Protein AF-A0A0D8L3J9-F1 (afdb_monomer_lite)

Sequence (72 aa):
MLGRKVTTHEGFDHITGSLSQLLSSSAWSMNELVEFMINNEYMDDFTDELIKAGHGSSFFARIAEKMRKEAA

Foldseek 3Di:
DPPLPAPDLPPPPDDDDAPVCCVVNHPDDPVRVLVSCLVVVVCVVHLVVCVVVVNNVVSVVVNVVVVVVVVD

Secondary structure (DSSP, 8-state):
--------TT--SS--S-HHHHHHHS---HHHHHHHHHHTTTHHHHHHHHHHTT-HHHHHHHHHHHHHHHT-

Structure (mmCIF, N/CA/C/O backbone):
data_AF-A0A0D8L3J9-F1
#
_entry.id   AF-A0A0D8L3J9-F1
#
loop_
_atom_site.group_PDB
_atom_site.id
_atom_site.type_symbol
_atom_site.label_atom_id
_atom_site.label_alt_id
_atom_site.label_comp_id
_atom_site.label_asym_id
_atom_site.label_entity_id
_atom_site.label_seq_id
_atom_site.pdbx_PDB_ins_code
_atom_site.Cartn_x
_atom_site.Cartn_y
_atom_site.Cartn_z
_atom_site.occupancy
_atom_site.B_iso_or_equiv
_atom_site.auth_seq_id
_atom_site.auth_comp_id
_atom_site.auth_asym_id
_atom_site.auth_atom_id
_atom_site.pdbx_PDB_model_num
ATOM 1 N N . MET A 1 1 ? -1.033 -16.005 -31.106 1.00 34.38 1 MET A N 1
ATOM 2 C CA . MET A 1 1 ? -1.683 -14.983 -30.259 1.00 34.38 1 MET A CA 1
ATOM 3 C C . MET A 1 1 ? -1.195 -15.207 -28.834 1.00 34.38 1 MET A C 1
ATOM 5 O O . MET A 1 1 ? -1.539 -16.226 -28.254 1.00 34.38 1 MET A O 1
ATOM 9 N N . LEU A 1 2 ? -0.304 -14.356 -28.317 1.00 38.59 2 LEU A N 1
ATOM 10 C CA . LEU A 1 2 ? 0.173 -14.445 -26.930 1.00 38.59 2 LEU A CA 1
ATOM 11 C C . LEU A 1 2 ? -0.912 -13.851 -26.028 1.00 38.59 2 LEU A C 1
ATOM 13 O O . LEU A 1 2 ? -0.967 -12.643 -25.814 1.00 38.59 2 LEU A O 1
ATOM 17 N N . GLY A 1 3 ? -1.840 -14.709 -25.601 1.00 37.41 3 GLY A N 1
ATOM 18 C CA . GLY A 1 3 ? -2.901 -14.353 -24.669 1.00 37.41 3 GLY A CA 1
ATOM 19 C C . GLY A 1 3 ? -2.287 -13.908 -23.349 1.00 37.41 3 GLY A C 1
ATOM 20 O O . GLY A 1 3 ? -1.674 -14.707 -22.644 1.00 37.41 3 GLY A O 1
ATOM 21 N N . ARG A 1 4 ? -2.426 -12.618 -23.043 1.00 35.59 4 ARG A N 1
ATOM 22 C CA . ARG A 1 4 ? -2.090 -12.037 -21.745 1.00 35.59 4 ARG A CA 1
ATOM 23 C C . ARG A 1 4 ? -2.920 -12.782 -20.701 1.00 35.59 4 ARG A C 1
ATOM 25 O O . ARG A 1 4 ? -4.145 -12.693 -20.718 1.00 35.59 4 ARG A O 1
ATOM 32 N N . LYS A 1 5 ? -2.265 -13.586 -19.864 1.00 40.12 5 LYS A N 1
ATOM 33 C CA . LYS A 1 5 ? -2.919 -14.337 -18.793 1.00 40.12 5 LYS A CA 1
ATOM 34 C C . LYS A 1 5 ? -3.402 -13.300 -17.777 1.00 40.12 5 LYS A C 1
ATOM 36 O O . LYS A 1 5 ? -2.601 -12.751 -17.034 1.00 40.12 5 LYS A O 1
ATOM 41 N N . VAL A 1 6 ? -4.681 -12.937 -17.843 1.00 43.38 6 VAL A N 1
ATOM 42 C CA . VAL A 1 6 ? -5.309 -12.054 -16.859 1.00 43.38 6 VAL A CA 1
ATOM 43 C C . VAL A 1 6 ? -5.509 -12.899 -15.611 1.00 43.38 6 VAL A C 1
ATOM 45 O O . VAL A 1 6 ? -6.389 -13.755 -15.577 1.00 43.38 6 VAL A O 1
ATOM 48 N N . THR A 1 7 ? -4.634 -12.730 -14.627 1.00 49.53 7 THR A N 1
ATOM 49 C CA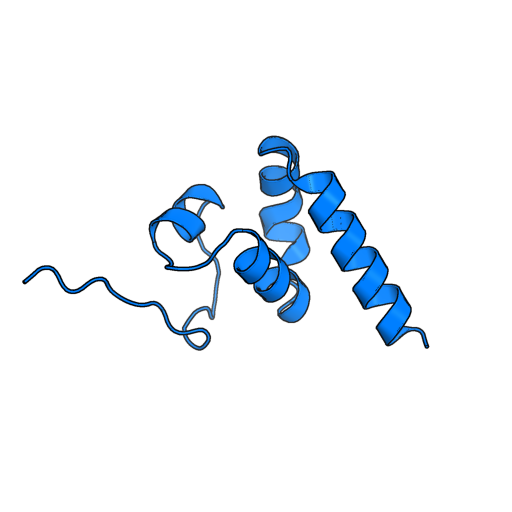 . THR A 1 7 ? -4.784 -13.343 -13.308 1.00 49.53 7 THR A CA 1
ATOM 50 C C . THR A 1 7 ? -5.983 -12.678 -12.638 1.00 49.53 7 THR A C 1
ATOM 52 O O . THR A 1 7 ? -5.928 -11.508 -12.263 1.00 49.53 7 THR A O 1
ATOM 55 N N . THR A 1 8 ? -7.111 -13.383 -12.590 1.00 50.22 8 THR A N 1
ATOM 56 C CA . THR A 1 8 ? -8.316 -12.948 -11.880 1.00 50.22 8 THR A CA 1
ATOM 57 C C . THR A 1 8 ? -8.058 -12.936 -10.372 1.00 50.22 8 THR A C 1
ATOM 59 O O . THR A 1 8 ? -7.207 -13.672 -9.873 1.00 50.22 8 THR A O 1
ATOM 62 N N . HIS A 1 9 ? -8.799 -12.094 -9.642 1.00 50.06 9 HIS A N 1
ATOM 63 C CA . HIS A 1 9 ? -8.668 -11.884 -8.190 1.00 50.06 9 HIS A CA 1
ATOM 64 C C . HIS A 1 9 ? -8.793 -13.171 -7.349 1.00 50.0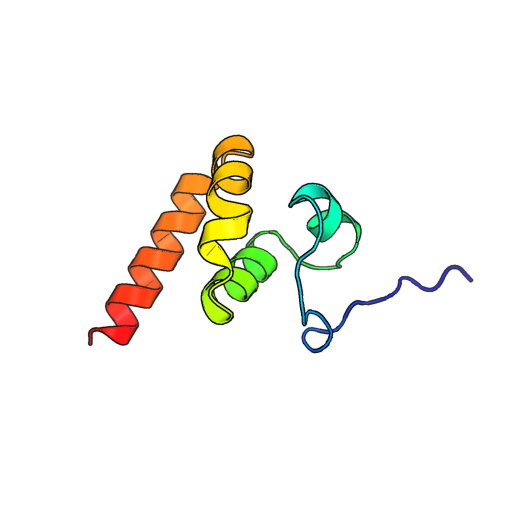6 9 HIS A C 1
ATOM 66 O O . HIS A 1 9 ? -8.393 -13.185 -6.194 1.00 50.06 9 HIS A O 1
ATOM 72 N N . GLU A 1 10 ? -9.315 -14.250 -7.933 1.00 47.00 10 GLU A N 1
ATOM 73 C CA . GLU A 1 10 ? -9.615 -15.527 -7.277 1.00 47.00 10 GLU A CA 1
ATOM 74 C C . GLU A 1 10 ? -8.436 -16.522 -7.257 1.00 47.00 10 GLU A C 1
ATOM 76 O O . GLU A 1 10 ? -8.581 -17.620 -6.737 1.00 47.00 10 GLU A O 1
ATOM 81 N N . GLY A 1 11 ? -7.280 -16.190 -7.850 1.00 43.06 11 GLY A N 1
ATOM 82 C CA . GLY A 1 11 ? -6.199 -17.160 -8.092 1.00 43.06 11 GLY A CA 1
ATOM 83 C C . GLY A 1 11 ? -4.981 -17.105 -7.163 1.00 43.06 11 GLY A C 1
ATOM 84 O O . GLY A 1 11 ? -4.023 -17.839 -7.403 1.00 43.06 11 GLY A O 1
ATOM 85 N N . PHE A 1 12 ? -4.961 -16.228 -6.160 1.00 49.47 12 PHE A N 1
ATOM 86 C CA . PHE A 1 12 ? -3.809 -16.067 -5.267 1.00 49.47 12 PHE A CA 1
ATOM 87 C C . PHE A 1 12 ? -4.055 -16.767 -3.923 1.00 49.47 12 PHE A C 1
ATOM 89 O O . PHE A 1 12 ? -4.349 -16.111 -2.936 1.00 49.47 12 PHE A O 1
ATOM 96 N N . ASP A 1 13 ? -3.895 -18.095 -3.881 1.00 47.88 13 ASP A N 1
ATOM 97 C CA . ASP A 1 13 ? -3.825 -18.846 -2.609 1.00 47.88 13 ASP A CA 1
ATOM 98 C C . ASP A 1 13 ? -2.488 -18.606 -1.874 1.00 47.88 13 ASP A C 1
ATOM 100 O O . ASP A 1 13 ? -2.390 -18.772 -0.660 1.00 47.88 13 ASP A O 1
ATOM 104 N N . HIS A 1 14 ? -1.446 -18.186 -2.603 1.00 49.25 14 HIS A N 1
ATOM 105 C CA . HIS A 1 14 ? -0.167 -17.745 -2.048 1.00 49.25 14 HIS A CA 1
ATOM 106 C C . HIS A 1 14 ? 0.519 -16.740 -2.976 1.00 49.25 14 HIS A C 1
ATOM 108 O O . HIS A 1 14 ? 0.683 -16.988 -4.174 1.00 49.25 14 HIS A O 1
ATOM 114 N N . ILE A 1 15 ? 0.974 -15.619 -2.417 1.00 54.72 15 ILE A N 1
ATOM 115 C CA . ILE A 1 15 ? 1.817 -14.674 -3.140 1.00 54.72 15 ILE A CA 1
ATOM 116 C C . ILE A 1 15 ? 3.279 -15.125 -3.013 1.00 54.72 15 ILE A C 1
ATOM 118 O O . ILE A 1 15 ? 3.958 -14.827 -2.038 1.00 54.72 15 ILE A O 1
ATOM 122 N N . THR A 1 16 ? 3.782 -15.860 -4.004 1.00 55.06 16 THR A N 1
ATOM 123 C CA . THR A 1 16 ? 5.212 -16.197 -4.099 1.00 55.06 16 THR A CA 1
ATOM 124 C C . THR A 1 16 ? 5.886 -15.326 -5.158 1.00 55.06 16 THR A C 1
ATOM 126 O O . THR A 1 16 ? 5.573 -15.456 -6.342 1.00 55.06 16 THR A O 1
ATOM 129 N N . GLY A 1 17 ? 6.822 -14.463 -4.758 1.00 61.81 17 GLY A N 1
ATOM 130 C CA . GLY A 1 17 ? 7.596 -13.608 -5.668 1.00 61.81 17 GLY A CA 1
ATOM 131 C C . GLY A 1 17 ? 7.776 -12.190 -5.132 1.00 61.81 17 GLY A C 1
ATOM 132 O O . GLY A 1 17 ? 7.213 -11.853 -4.099 1.00 61.81 17 GLY A O 1
ATOM 133 N N . SER A 1 18 ? 8.559 -11.365 -5.829 1.00 69.19 18 SER A N 1
ATOM 134 C CA . SER A 1 18 ? 8.726 -9.951 -5.475 1.00 69.19 18 SER A CA 1
ATOM 135 C C . SER A 1 18 ? 7.565 -9.095 -5.986 1.00 69.19 18 SER A C 1
ATOM 137 O O . SER A 1 18 ? 6.908 -9.417 -6.982 1.00 69.19 18 SER A O 1
ATOM 139 N N . LEU A 1 19 ? 7.359 -7.936 -5.367 1.00 72.31 19 LEU A N 1
ATOM 140 C CA . LEU A 1 19 ? 6.398 -6.906 -5.762 1.00 72.31 19 LEU A CA 1
ATOM 141 C C . LEU A 1 19 ? 6.496 -6.576 -7.261 1.00 72.31 19 LEU A C 1
ATOM 143 O O . LEU A 1 19 ? 5.490 -6.423 -7.953 1.00 72.31 19 LEU A O 1
ATOM 147 N N . SER A 1 20 ? 7.719 -6.530 -7.798 1.00 69.50 20 SER A N 1
ATOM 148 C CA . SER A 1 20 ? 7.971 -6.280 -9.222 1.00 69.50 20 SER A CA 1
ATOM 149 C C . SER A 1 20 ? 7.483 -7.423 -10.127 1.00 69.50 20 SER A C 1
ATOM 151 O O . SER A 1 20 ? 6.972 -7.178 -11.223 1.00 69.50 20 SER A O 1
ATOM 153 N N . GLN A 1 21 ? 7.580 -8.675 -9.674 1.00 72.25 21 GLN A N 1
ATOM 154 C CA . GLN A 1 21 ? 7.059 -9.830 -10.410 1.00 72.25 21 GLN A CA 1
ATOM 155 C C . GLN A 1 21 ? 5.529 -9.840 -10.420 1.00 72.25 21 GLN A C 1
ATOM 157 O O . GLN A 1 21 ? 4.922 -10.155 -11.442 1.00 72.25 21 GLN A O 1
ATOM 162 N N . LEU A 1 22 ? 4.889 -9.428 -9.328 1.00 72.38 22 LEU A N 1
ATOM 163 C CA . LEU A 1 22 ? 3.430 -9.323 -9.254 1.00 72.38 22 LEU A CA 1
ATOM 164 C C . LEU A 1 22 ? 2.896 -8.204 -10.140 1.00 72.38 22 LEU A C 1
ATOM 166 O O . LEU A 1 22 ? 1.963 -8.420 -10.907 1.00 72.38 22 LEU A O 1
ATOM 170 N N . LEU A 1 23 ? 3.526 -7.031 -10.113 1.00 73.12 23 LEU A N 1
ATOM 171 C CA . LEU A 1 23 ? 3.137 -5.903 -10.964 1.00 73.12 23 LEU A CA 1
ATOM 172 C C . LEU A 1 23 ? 3.391 -6.162 -12.455 1.00 73.12 23 LEU A C 1
ATOM 174 O O . LEU A 1 23 ? 2.676 -5.636 -13.300 1.00 73.12 23 LEU A O 1
ATOM 178 N N . SER A 1 24 ? 4.404 -6.964 -12.797 1.00 70.88 24 SER A N 1
ATOM 179 C CA . SER A 1 24 ? 4.686 -7.321 -14.196 1.00 70.88 24 SER A CA 1
ATOM 180 C C . SER A 1 24 ? 3.836 -8.483 -14.715 1.00 70.88 24 SER A C 1
ATOM 182 O O . SER A 1 24 ? 3.578 -8.553 -15.918 1.00 70.88 24 SER A O 1
ATOM 184 N N . SER A 1 25 ? 3.399 -9.389 -13.834 1.00 69.62 25 SER A N 1
ATOM 185 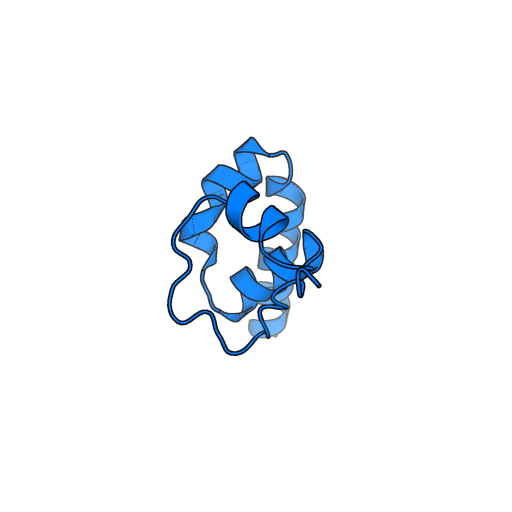C CA . SER A 1 25 ? 2.559 -10.540 -14.194 1.00 69.62 25 SER A CA 1
ATOM 186 C C . SER A 1 25 ? 1.058 -10.258 -14.108 1.00 69.62 25 SER A C 1
ATOM 188 O O . SER A 1 25 ? 0.288 -10.904 -14.817 1.00 69.62 25 SER A O 1
ATOM 190 N N . SER A 1 26 ? 0.635 -9.295 -13.288 1.00 68.00 26 SER A N 1
ATOM 191 C CA . SER A 1 26 ? -0.760 -8.864 -13.183 1.00 68.00 26 SER A CA 1
ATOM 192 C C . SER A 1 26 ? -1.051 -7.656 -14.082 1.00 68.00 26 SER A C 1
ATOM 194 O O . SER A 1 26 ? -0.157 -6.969 -14.574 1.00 68.00 26 SER A O 1
ATOM 196 N N . ALA A 1 27 ? -2.336 -7.395 -14.324 1.00 75.38 27 ALA A N 1
ATOM 197 C CA . ALA A 1 27 ? -2.788 -6.136 -14.915 1.00 75.38 27 ALA A CA 1
ATOM 198 C C . ALA A 1 27 ? -3.058 -5.060 -13.847 1.00 75.38 27 ALA A C 1
ATOM 200 O O . ALA A 1 27 ? -3.649 -4.032 -14.167 1.00 75.38 27 ALA A O 1
ATOM 201 N N . TRP A 1 28 ? -2.673 -5.311 -12.592 1.00 76.81 28 TRP A N 1
ATOM 202 C CA . TRP A 1 28 ? -3.019 -4.456 -11.468 1.00 76.81 28 TRP A CA 1
ATOM 203 C C . TRP A 1 28 ? -2.137 -3.218 -11.423 1.00 76.81 28 TRP A C 1
ATOM 205 O O . TRP A 1 28 ? -0.915 -3.267 -11.580 1.00 76.81 28 TRP A O 1
ATOM 215 N N . SER A 1 29 ? -2.774 -2.089 -11.153 1.00 79.88 29 SER A N 1
ATOM 216 C CA . SER A 1 29 ? -2.083 -0.906 -10.674 1.00 79.88 29 SER A CA 1
ATOM 217 C C . SER A 1 29 ? -1.522 -1.146 -9.269 1.00 79.88 29 SER A C 1
ATOM 219 O O . SER A 1 29 ? -2.011 -1.979 -8.504 1.00 79.88 29 SER A O 1
ATOM 221 N N . MET A 1 30 ? -0.519 -0.352 -8.885 1.00 77.56 30 MET A N 1
ATOM 222 C CA . MET A 1 30 ? 0.044 -0.392 -7.529 1.00 77.56 30 MET A CA 1
ATOM 223 C C . MET A 1 30 ? -1.028 -0.186 -6.446 1.00 77.56 30 MET A C 1
ATOM 225 O O . MET A 1 30 ? -0.936 -0.753 -5.363 1.00 77.56 30 MET A O 1
ATOM 229 N N . ASN A 1 31 ? -2.061 0.610 -6.734 1.00 80.38 31 ASN A N 1
ATOM 230 C CA . ASN A 1 31 ? -3.151 0.851 -5.793 1.00 80.38 31 ASN A CA 1
ATOM 231 C C . ASN A 1 31 ? -4.024 -0.393 -5.597 1.00 80.38 31 ASN A C 1
ATOM 233 O O . ASN A 1 31 ? -4.284 -0.750 -4.455 1.00 80.38 31 ASN A O 1
ATOM 237 N N . GLU A 1 32 ? -4.407 -1.071 -6.682 1.00 80.12 32 GLU A N 1
ATOM 238 C CA . GLU A 1 32 ? -5.200 -2.310 -6.622 1.00 80.12 32 GLU A CA 1
ATOM 239 C C . GLU A 1 32 ? -4.434 -3.430 -5.915 1.00 80.12 32 GLU A C 1
ATOM 241 O O . GLU A 1 32 ? -5.002 -4.149 -5.097 1.00 80.12 32 GLU A O 1
ATOM 246 N N . LEU A 1 33 ? -3.125 -3.541 -6.165 1.00 78.94 33 LEU A N 1
ATOM 247 C CA . LEU A 1 33 ? -2.282 -4.513 -5.474 1.00 78.94 33 LEU A CA 1
ATOM 248 C C . LEU A 1 33 ? -2.201 -4.219 -3.969 1.00 78.94 33 LEU A C 1
ATOM 250 O O . LEU A 1 33 ? -2.329 -5.130 -3.156 1.00 78.94 33 LEU A O 1
ATOM 254 N N . VAL A 1 34 ? -2.027 -2.951 -3.581 1.00 78.88 34 VAL A N 1
ATOM 255 C CA . VAL A 1 34 ? -2.034 -2.544 -2.167 1.00 78.88 34 VAL A CA 1
ATOM 256 C C . VAL A 1 34 ? -3.378 -2.839 -1.503 1.00 78.88 34 VAL A C 1
ATOM 258 O O . VAL A 1 34 ? -3.395 -3.369 -0.395 1.00 78.88 34 VAL A O 1
ATOM 261 N N . GLU A 1 35 ? -4.495 -2.547 -2.166 1.00 80.50 35 GLU A N 1
ATOM 262 C CA . GLU A 1 35 ? -5.830 -2.879 -1.656 1.00 80.50 35 GLU A CA 1
ATOM 263 C C . GLU A 1 35 ? -6.019 -4.390 -1.495 1.00 80.50 35 GLU A C 1
ATOM 265 O O . GLU A 1 35 ? -6.508 -4.839 -0.459 1.00 80.50 35 GLU A O 1
ATOM 270 N N . PHE A 1 36 ? -5.569 -5.186 -2.468 1.00 80.50 36 PHE A N 1
ATOM 271 C CA . PHE A 1 36 ? -5.600 -6.644 -2.386 1.00 80.50 36 PHE A CA 1
ATOM 272 C C . PHE A 1 36 ? -4.795 -7.170 -1.190 1.00 80.50 36 PHE A C 1
ATOM 274 O O . PHE A 1 36 ? -5.313 -7.974 -0.416 1.00 80.50 36 PHE A O 1
ATOM 281 N N . MET A 1 37 ? -3.558 -6.697 -1.001 1.00 79.50 37 MET A N 1
ATOM 282 C CA . MET A 1 37 ? -2.702 -7.118 0.118 1.00 79.50 37 MET A CA 1
ATOM 283 C C . MET A 1 37 ? -3.316 -6.757 1.470 1.00 79.50 37 MET A C 1
ATOM 285 O O . MET A 1 37 ? -3.304 -7.563 2.394 1.00 79.50 37 MET A O 1
ATOM 289 N N . ILE A 1 38 ? -3.894 -5.561 1.578 1.00 80.12 38 ILE A N 1
ATOM 290 C CA . ILE A 1 38 ? -4.560 -5.107 2.797 1.00 80.12 38 ILE A CA 1
ATOM 291 C C . ILE A 1 38 ? -5.814 -5.949 3.087 1.00 80.12 38 ILE A C 1
ATOM 293 O O . ILE A 1 38 ? -6.056 -6.301 4.241 1.00 80.12 38 ILE A O 1
ATOM 297 N N . ASN A 1 39 ? -6.621 -6.280 2.077 1.00 81.81 39 ASN A N 1
ATOM 298 C CA . ASN A 1 39 ? -7.862 -7.042 2.257 1.00 81.81 39 ASN A CA 1
ATOM 299 C C . ASN A 1 39 ? -7.626 -8.517 2.599 1.00 81.81 39 ASN A C 1
ATOM 301 O O . ASN A 1 39 ? -8.435 -9.096 3.314 1.00 81.81 39 ASN A O 1
ATOM 305 N N . ASN A 1 40 ? -6.528 -9.096 2.115 1.00 78.50 40 ASN A N 1
ATOM 306 C CA . ASN A 1 40 ? -6.167 -10.498 2.350 1.00 78.50 40 ASN A CA 1
ATOM 307 C C . ASN A 1 40 ? -5.084 -10.670 3.429 1.00 78.50 40 ASN A C 1
ATOM 309 O O . ASN A 1 40 ? -4.518 -11.748 3.560 1.00 78.50 40 ASN A O 1
ATOM 313 N N . GLU A 1 41 ? -4.771 -9.608 4.177 1.00 76.25 41 GLU A N 1
ATOM 314 C CA . GLU A 1 41 ? -3.804 -9.619 5.286 1.00 76.25 41 GLU A CA 1
ATOM 315 C C . GLU A 1 41 ? -2.357 -10.001 4.902 1.00 76.25 41 GLU A C 1
ATOM 317 O O . GLU A 1 41 ? -1.534 -10.270 5.769 1.00 76.25 41 GLU A O 1
ATOM 322 N N . TYR A 1 42 ? -1.983 -9.896 3.622 1.00 76.44 42 TYR A N 1
ATOM 323 C CA . TYR A 1 42 ? -0.610 -10.103 3.120 1.00 76.44 42 TYR A CA 1
ATOM 324 C C . TYR A 1 42 ? 0.311 -8.886 3.330 1.00 76.44 42 TYR A C 1
ATOM 326 O O . TYR A 1 42 ? 1.229 -8.632 2.548 1.00 76.44 42 TYR A O 1
ATOM 334 N N . MET A 1 43 ? 0.035 -8.064 4.343 1.00 76.44 43 MET A N 1
ATOM 335 C CA . MET A 1 43 ? 0.737 -6.796 4.554 1.00 76.44 43 MET A CA 1
ATOM 336 C C . MET A 1 43 ? 2.208 -7.023 4.924 1.00 76.44 43 MET A C 1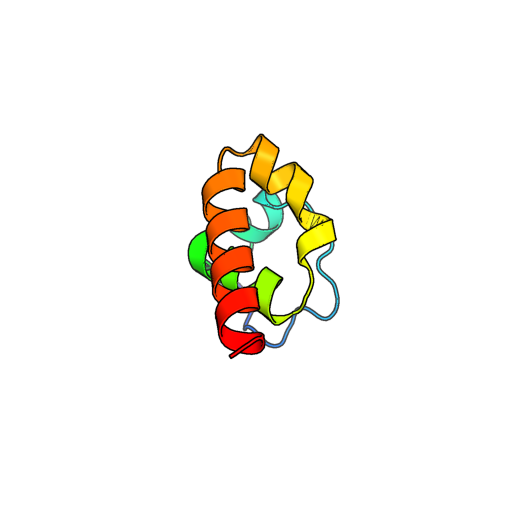
ATOM 338 O O . MET A 1 43 ? 3.085 -6.336 4.396 1.00 76.44 43 MET A O 1
ATOM 342 N N . ASP A 1 44 ? 2.486 -8.005 5.779 1.00 77.62 44 ASP A N 1
ATOM 343 C CA . ASP A 1 44 ? 3.830 -8.261 6.305 1.00 77.62 44 ASP A CA 1
ATOM 344 C C . ASP A 1 44 ? 4.797 -8.772 5.227 1.00 77.62 44 ASP A C 1
ATOM 346 O O . ASP A 1 44 ? 5.960 -8.366 5.202 1.00 77.62 44 ASP A O 1
ATOM 350 N N . ASP A 1 45 ? 4.302 -9.564 4.273 1.00 73.38 45 ASP A N 1
ATOM 351 C CA . ASP A 1 45 ? 5.118 -10.193 3.227 1.00 73.38 45 ASP A CA 1
ATOM 352 C C . ASP A 1 45 ? 5.746 -9.174 2.257 1.00 73.38 45 ASP A C 1
ATOM 354 O O . ASP A 1 45 ? 6.821 -9.411 1.706 1.00 73.38 45 ASP A O 1
ATOM 358 N N . PHE A 1 46 ? 5.105 -8.013 2.064 1.00 73.00 46 PHE A N 1
ATOM 359 C CA . PHE A 1 46 ? 5.512 -7.010 1.068 1.00 73.00 46 PHE A CA 1
ATOM 360 C C . PHE A 1 46 ? 5.857 -5.641 1.653 1.00 73.00 46 PHE A C 1
ATOM 362 O O . PHE A 1 46 ? 6.257 -4.746 0.902 1.00 73.00 46 PHE A O 1
ATOM 369 N N . THR A 1 47 ? 5.752 -5.458 2.973 1.00 79.50 47 THR A N 1
ATOM 370 C CA . THR A 1 47 ? 6.028 -4.170 3.632 1.00 79.50 47 THR A CA 1
ATOM 371 C C . THR A 1 47 ? 7.431 -3.656 3.301 1.00 79.50 47 THR A C 1
ATOM 373 O O . THR A 1 47 ? 7.589 -2.512 2.868 1.00 79.50 47 THR A O 1
ATOM 376 N N . ASP A 1 48 ? 8.450 -4.511 3.408 1.00 81.50 48 ASP A N 1
ATOM 377 C CA . ASP A 1 48 ? 9.837 -4.144 3.106 1.00 81.50 48 ASP A CA 1
ATOM 378 C C . ASP A 1 48 ? 10.036 -3.740 1.643 1.00 81.50 48 ASP A C 1
ATOM 380 O O . ASP A 1 48 ? 10.775 -2.800 1.339 1.00 81.50 48 ASP A O 1
ATOM 384 N N . GLU A 1 49 ? 9.387 -4.444 0.718 1.00 79.12 49 GLU A N 1
ATOM 385 C CA . GLU A 1 49 ? 9.491 -4.161 -0.711 1.00 79.12 49 GLU A CA 1
ATOM 386 C C . GLU A 1 49 ? 8.775 -2.863 -1.087 1.00 79.12 49 GLU A C 1
ATOM 388 O O . GLU A 1 49 ? 9.309 -2.063 -1.857 1.00 79.12 49 GLU A O 1
ATOM 393 N N . LEU A 1 50 ? 7.612 -2.598 -0.490 1.00 79.88 50 LEU A N 1
ATOM 394 C CA . LEU A 1 50 ? 6.865 -1.355 -0.673 1.00 79.88 50 LEU A CA 1
ATOM 395 C C . LEU A 1 50 ? 7.629 -0.149 -0.120 1.00 79.88 50 LEU A C 1
ATOM 397 O O . LEU A 1 50 ? 7.642 0.911 -0.749 1.00 79.88 50 LEU A O 1
ATOM 401 N N . ILE A 1 51 ? 8.308 -0.303 1.021 1.00 82.12 51 ILE A N 1
ATOM 402 C CA . ILE A 1 51 ? 9.190 0.732 1.575 1.00 82.12 51 ILE A CA 1
ATOM 403 C C . ILE A 1 51 ? 10.367 0.983 0.629 1.00 82.12 51 ILE A C 1
ATOM 405 O O . ILE A 1 51 ? 10.615 2.134 0.264 1.00 82.12 51 ILE A O 1
ATOM 409 N N . LYS A 1 52 ? 11.057 -0.075 0.180 1.00 81.44 52 LYS A N 1
ATOM 410 C CA . LYS A 1 52 ? 12.195 0.028 -0.753 1.00 81.44 52 LYS A CA 1
ATOM 411 C C . LYS A 1 52 ? 11.802 0.660 -2.090 1.00 81.44 52 LYS A C 1
ATOM 413 O O . LYS A 1 52 ? 12.598 1.393 -2.669 1.00 81.44 52 LYS A O 1
ATOM 418 N N . ALA A 1 53 ? 10.579 0.421 -2.559 1.00 78.88 53 ALA A N 1
ATOM 419 C CA . ALA A 1 53 ? 10.040 1.011 -3.780 1.00 78.88 53 ALA A CA 1
ATOM 420 C C . ALA A 1 53 ? 9.551 2.467 -3.610 1.00 78.88 53 ALA A C 1
ATOM 422 O O . ALA A 1 53 ? 9.072 3.061 -4.571 1.00 78.88 53 ALA A O 1
ATOM 423 N N . GLY A 1 54 ? 9.647 3.055 -2.409 1.00 81.06 54 GLY A N 1
ATOM 424 C CA . GLY A 1 54 ? 9.200 4.426 -2.134 1.00 81.06 54 GLY A CA 1
ATOM 425 C C . GLY A 1 54 ? 7.687 4.574 -1.926 1.00 81.06 54 GLY A C 1
ATOM 426 O O . GLY A 1 54 ? 7.185 5.692 -1.837 1.00 81.06 54 GLY A O 1
ATOM 427 N N . HIS A 1 55 ? 6.957 3.463 -1.812 1.00 81.31 55 HIS A N 1
ATOM 428 C CA . HIS A 1 55 ? 5.502 3.425 -1.632 1.00 81.31 55 HIS A CA 1
ATOM 429 C C . HIS A 1 55 ? 5.061 3.180 -0.179 1.00 81.31 55 HIS A C 1
ATOM 431 O O . HIS A 1 55 ? 3.862 3.190 0.104 1.00 81.31 55 HIS A O 1
ATOM 437 N N . GLY A 1 56 ? 6.006 3.016 0.754 1.00 80.56 56 GLY A N 1
ATOM 438 C CA . GLY A 1 56 ? 5.723 2.708 2.161 1.00 80.56 56 GLY A CA 1
ATOM 439 C C . GLY A 1 56 ? 4.768 3.697 2.839 1.00 80.56 56 GLY A C 1
ATOM 440 O O . GLY A 1 56 ? 3.819 3.281 3.493 1.00 80.56 56 GLY A O 1
ATOM 441 N N . SER A 1 57 ? 4.940 5.007 2.637 1.00 83.31 57 SER A N 1
ATOM 442 C CA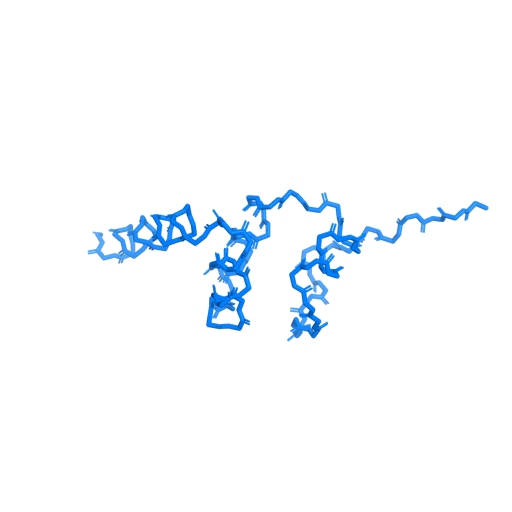 . SER A 1 57 ? 4.070 6.024 3.255 1.00 83.31 57 SER A CA 1
ATOM 443 C C . SER A 1 57 ? 2.609 5.920 2.799 1.00 83.31 57 SER A C 1
ATOM 445 O O . SER A 1 57 ? 1.699 5.985 3.623 1.00 83.31 57 SER A O 1
ATOM 447 N N . SER A 1 58 ? 2.375 5.710 1.498 1.00 81.62 58 SER A N 1
ATOM 448 C CA . SER A 1 58 ? 1.029 5.520 0.942 1.00 81.62 58 SER A CA 1
ATOM 449 C C . SER A 1 58 ? 0.406 4.198 1.387 1.00 81.62 58 SER A C 1
ATOM 451 O O . SER A 1 58 ? -0.808 4.138 1.579 1.00 81.62 58 SER A O 1
ATOM 453 N N . PHE A 1 59 ? 1.219 3.155 1.546 1.00 83.31 59 PHE A N 1
ATOM 454 C CA . PHE A 1 59 ? 0.788 1.860 2.055 1.00 83.31 59 PHE A CA 1
ATOM 455 C C . PHE A 1 59 ? 0.331 1.952 3.517 1.00 83.31 59 PHE A C 1
ATOM 457 O O . PHE A 1 59 ? -0.816 1.625 3.821 1.00 83.31 59 PHE A O 1
ATOM 464 N N . PHE A 1 60 ? 1.164 2.504 4.406 1.00 84.38 60 PHE A N 1
ATOM 465 C CA . PHE A 1 60 ? 0.811 2.676 5.818 1.00 84.38 60 PHE A CA 1
ATOM 466 C C . PHE A 1 60 ? -0.389 3.603 6.025 1.00 84.38 60 PHE A C 1
ATOM 468 O O . PHE A 1 60 ? -1.214 3.340 6.898 1.00 84.38 60 PHE A O 1
ATOM 475 N N . ALA A 1 61 ? -0.535 4.654 5.210 1.00 86.50 61 ALA A N 1
ATOM 476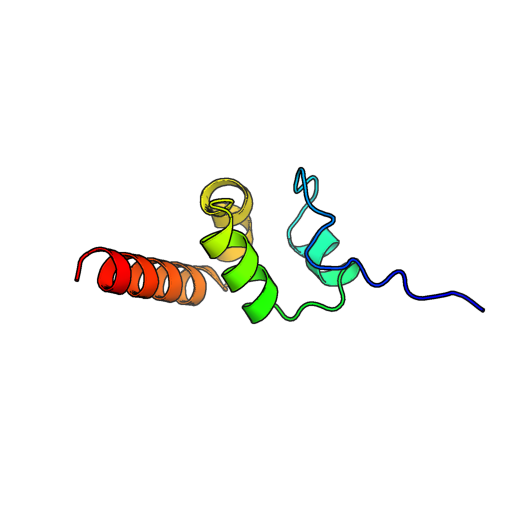 C CA . ALA A 1 61 ? -1.710 5.522 5.264 1.00 86.50 61 ALA A CA 1
ATOM 477 C C . ALA A 1 61 ? -3.013 4.749 4.990 1.00 86.50 61 ALA A C 1
ATOM 479 O O . ALA A 1 61 ? -4.002 4.947 5.695 1.00 86.50 61 ALA A O 1
ATOM 480 N N . ARG A 1 62 ? -3.004 3.828 4.016 1.00 83.12 62 ARG A N 1
ATOM 481 C CA . ARG A 1 62 ? -4.162 2.976 3.703 1.00 83.12 62 ARG A CA 1
ATOM 482 C C . ARG A 1 62 ? -4.451 1.946 4.789 1.00 83.12 62 ARG A C 1
ATOM 484 O O . ARG A 1 62 ? -5.616 1.737 5.116 1.00 83.12 62 ARG A O 1
ATOM 491 N N . ILE A 1 63 ? -3.417 1.348 5.384 1.00 83.31 63 ILE A N 1
ATOM 492 C CA . ILE A 1 63 ? -3.585 0.453 6.540 1.00 83.31 63 ILE A CA 1
ATOM 493 C C . ILE A 1 63 ? -4.231 1.211 7.701 1.00 83.31 63 ILE A C 1
ATOM 495 O O . ILE A 1 63 ? -5.221 0.750 8.261 1.00 83.31 63 ILE A O 1
ATOM 499 N N . ALA A 1 64 ? -3.714 2.395 8.036 1.00 84.81 64 ALA A N 1
ATOM 500 C CA . ALA A 1 64 ? -4.259 3.218 9.110 1.00 84.81 64 ALA A CA 1
ATOM 501 C C . ALA A 1 64 ? -5.725 3.606 8.852 1.00 84.81 64 ALA A C 1
ATOM 503 O O . ALA A 1 64 ? -6.538 3.610 9.776 1.00 84.81 64 ALA A O 1
ATOM 504 N N . GLU A 1 65 ? -6.083 3.898 7.598 1.00 85.69 65 GLU A N 1
ATOM 505 C CA . GLU A 1 65 ? -7.466 4.176 7.212 1.00 85.69 65 GLU A CA 1
ATOM 506 C C . GLU A 1 65 ? -8.378 2.950 7.374 1.00 85.69 65 GLU A C 1
ATOM 508 O O . GLU A 1 65 ? -9.480 3.091 7.907 1.00 85.69 65 GLU A O 1
ATOM 513 N N . LYS A 1 66 ? -7.926 1.755 6.966 1.00 81.19 66 LYS A N 1
ATOM 514 C CA . LYS A 1 66 ? -8.667 0.500 7.177 1.00 81.19 66 LYS A CA 1
ATOM 515 C C . LYS A 1 66 ? -8.885 0.234 8.666 1.00 81.19 66 LYS A C 1
ATOM 517 O O . LYS A 1 66 ? -10.026 0.084 9.087 1.00 81.19 66 LYS A O 1
ATOM 522 N N . MET A 1 67 ? -7.820 0.283 9.465 1.00 81.25 67 MET A N 1
ATOM 523 C CA . MET A 1 67 ? -7.881 0.051 10.914 1.00 81.25 67 MET A CA 1
ATOM 524 C C . MET A 1 67 ? -8.834 1.029 11.609 1.00 81.25 67 MET A C 1
ATOM 526 O O . MET A 1 67 ? -9.588 0.652 12.501 1.00 81.25 67 MET A O 1
ATOM 530 N N . ARG A 1 68 ? -8.856 2.294 11.172 1.00 83.69 68 ARG A N 1
ATOM 531 C CA . ARG A 1 68 ? -9.796 3.294 11.689 1.00 83.69 68 ARG A CA 1
ATOM 532 C C . ARG A 1 68 ? -11.253 2.975 11.344 1.00 83.69 68 ARG A C 1
ATOM 534 O O . ARG A 1 68 ? -12.122 3.280 12.153 1.00 83.69 68 ARG A O 1
ATOM 541 N N . LYS A 1 69 ? -11.525 2.430 10.154 1.00 80.06 69 LYS A N 1
ATOM 542 C CA . LYS A 1 69 ? -12.877 2.027 9.729 1.00 80.06 69 LYS A CA 1
ATOM 543 C C . LYS A 1 69 ? -13.357 0.772 10.454 1.00 80.06 69 LYS A C 1
ATOM 545 O O . LYS A 1 69 ? -14.537 0.682 10.743 1.00 80.06 69 LYS A O 1
ATOM 550 N N . GLU A 1 70 ? -12.462 -0.166 10.743 1.00 74.44 70 GLU A N 1
ATOM 551 C CA . GLU A 1 70 ? -12.792 -1.403 11.465 1.00 74.44 70 GLU A CA 1
ATOM 552 C C . GLU A 1 70 ? -12.961 -1.187 12.976 1.00 74.44 70 GLU A C 1
ATOM 554 O O . GLU A 1 70 ? -13.671 -1.942 13.633 1.00 74.44 70 GLU A O 1
ATOM 559 N N . ALA A 1 71 ? -12.334 -0.146 13.531 1.00 64.06 71 ALA A N 1
ATOM 560 C CA . ALA A 1 71 ? -12.457 0.232 14.938 1.00 64.06 71 ALA A CA 1
ATOM 561 C C . ALA A 1 71 ? -13.671 1.135 15.258 1.00 64.06 71 ALA A C 1
ATOM 563 O O . ALA A 1 71 ? -13.832 1.523 16.418 1.00 64.06 71 ALA A O 1
ATOM 564 N N . ALA A 1 72 ? -14.474 1.514 14.256 1.00 54.84 72 ALA A N 1
ATOM 565 C CA . ALA A 1 72 ? -15.619 2.427 14.369 1.00 54.84 72 ALA A CA 1
ATOM 566 C C . ALA A 1 72 ? -16.953 1.688 14.204 1.00 54.84 72 ALA A C 1
ATOM 568 O O . ALA A 1 72 ? -17.911 2.078 14.911 1.00 54.84 72 ALA A O 1
#

Radius of gyration: 13.23 Å; chains: 1; bounding box: 28×25×45 Å

pLDDT: mean 70.39, std 14.72, range [34.38, 86.5]

Organism: Morganella morganii (NCBI:txid582)